Protein AF-A0A517YVR0-F1 (afdb_monomer_lite)

Sequence (120 aa):
MSEKRTIEEAKQWTELHKNELLAAMKENKDCKHLSGLPVMVNLWNAGCWLNHRLAEAGATSDEISSIGFAHGQRSFANDPYKVAVDYVNEYETNKSVQDKPGVALAEDVVQTLSTHEGGE

Organism: NCBI:txid2528020

pLDDT: mean 87.92, std 13.07, range [36.19, 98.19]

Secondary structure (DSSP, 8-state):
-PPPP-HHHHHHHHHHTHHHHHHHHHH-TTTTTTTTSHHHHHHHHHHHHHHHHHHHTT--HHHHHHHHHHHHHHTTTS-HHHHHHHHHHHHHHHSS-S--SSHHHHHHHHHHHHHHHT--

Structure (mmCIF, N/CA/C/O backbone):
data_AF-A0A517YVR0-F1
#
_entry.id   AF-A0A517YVR0-F1
#
loop_
_atom_site.group_PDB
_atom_site.id
_atom_site.type_symbol
_atom_site.label_atom_id
_atom_site.label_alt_id
_atom_site.label_comp_id
_atom_site.label_asym_id
_atom_site.label_entity_id
_atom_site.label_seq_id
_atom_site.pdbx_PDB_ins_code
_atom_site.Cartn_x
_atom_site.Cartn_y
_atom_site.Cartn_z
_atom_site.occupancy
_atom_site.B_iso_or_equiv
_atom_site.auth_seq_id
_atom_site.auth_comp_id
_atom_site.auth_asym_id
_atom_site.auth_atom_id
_atom_site.pdbx_PDB_model_num
ATOM 1 N N . MET A 1 1 ? -21.947 2.443 4.313 1.00 48.56 1 MET A N 1
ATOM 2 C CA . MET A 1 1 ? -21.034 1.943 3.266 1.00 48.56 1 MET A CA 1
ATOM 3 C C . MET A 1 1 ? -19.823 2.850 3.304 1.00 48.56 1 MET A C 1
ATOM 5 O O . MET A 1 1 ? -20.034 4.051 3.217 1.00 48.56 1 MET A O 1
ATOM 9 N N . SER A 1 2 ? -18.622 2.324 3.549 1.00 57.00 2 SER A N 1
ATOM 10 C CA . SER A 1 2 ? -17.403 3.138 3.456 1.00 57.00 2 SER A CA 1
ATOM 11 C C . SER A 1 2 ? -17.210 3.564 2.001 1.00 57.00 2 SER A C 1
ATOM 13 O O . SER A 1 2 ? -17.429 2.757 1.095 1.00 57.00 2 SER A O 1
ATOM 15 N N . GLU A 1 3 ? -16.886 4.833 1.768 1.00 75.75 3 GLU A N 1
ATOM 16 C CA . GLU A 1 3 ? -16.548 5.326 0.432 1.00 75.75 3 GLU A CA 1
ATOM 17 C C . GLU A 1 3 ? -15.294 4.605 -0.079 1.00 75.75 3 GLU A C 1
ATOM 19 O O . GLU A 1 3 ? -14.357 4.377 0.685 1.00 75.75 3 GLU A O 1
ATOM 24 N N . LYS A 1 4 ? -15.282 4.217 -1.363 1.00 89.25 4 LYS A N 1
ATOM 25 C CA . LYS A 1 4 ? -14.105 3.577 -1.964 1.00 89.25 4 LYS A CA 1
ATOM 26 C C . LYS A 1 4 ? -12.939 4.561 -2.003 1.00 89.25 4 LYS A C 1
ATOM 28 O O . LYS A 1 4 ? -13.104 5.696 -2.448 1.00 89.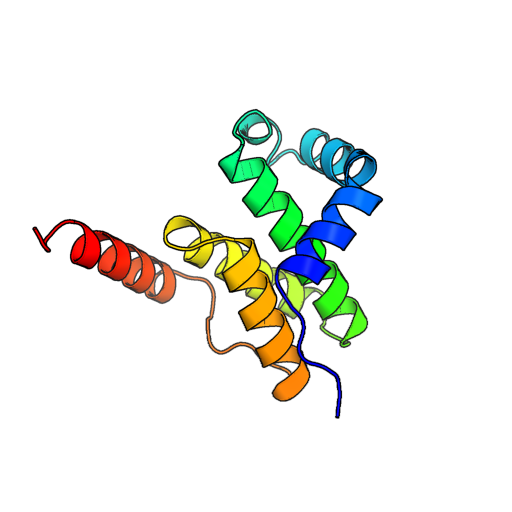25 4 LYS A O 1
ATOM 33 N N . ARG A 1 5 ? -11.758 4.086 -1.616 1.00 94.31 5 ARG A N 1
ATOM 34 C CA . ARG A 1 5 ? -10.499 4.830 -1.705 1.00 94.31 5 ARG A CA 1
ATOM 35 C C . ARG A 1 5 ? -10.102 5.059 -3.155 1.00 94.31 5 ARG A C 1
ATOM 37 O O . ARG A 1 5 ? -10.405 4.234 -4.023 1.00 94.31 5 ARG A O 1
ATOM 44 N N . THR A 1 6 ? -9.389 6.155 -3.400 1.00 97.06 6 THR A N 1
ATOM 45 C CA . THR A 1 6 ? -8.965 6.582 -4.745 1.00 97.06 6 THR A CA 1
ATOM 46 C C . THR A 1 6 ? -7.461 6.835 -4.829 1.00 97.06 6 THR A C 1
ATOM 48 O O . THR A 1 6 ? -6.783 7.027 -3.817 1.00 97.06 6 THR A O 1
ATOM 51 N N . ILE A 1 7 ? -6.927 6.855 -6.055 1.00 97.38 7 ILE A N 1
ATOM 52 C CA . ILE A 1 7 ? -5.511 7.165 -6.310 1.00 97.38 7 ILE A CA 1
ATOM 53 C C . ILE A 1 7 ? -5.208 8.613 -5.916 1.00 97.38 7 ILE A C 1
ATOM 55 O O . ILE A 1 7 ? -4.142 8.899 -5.372 1.00 97.38 7 ILE A O 1
ATOM 59 N N . GLU A 1 8 ? -6.141 9.527 -6.169 1.00 97.00 8 GLU A N 1
ATOM 60 C CA . GLU A 1 8 ? -6.035 10.939 -5.822 1.00 97.00 8 GLU A CA 1
ATOM 61 C C . GLU A 1 8 ? -5.918 11.130 -4.308 1.00 97.00 8 GLU A C 1
ATOM 63 O O . GLU A 1 8 ? -5.023 11.844 -3.860 1.00 97.00 8 GLU A O 1
ATOM 68 N N . GLU A 1 9 ? -6.756 10.446 -3.523 1.00 96.25 9 GLU A N 1
ATOM 69 C CA . GLU A 1 9 ? -6.683 10.456 -2.057 1.00 96.25 9 GLU A CA 1
ATOM 70 C C . GLU A 1 9 ? -5.314 9.968 -1.567 1.00 96.25 9 GLU A C 1
ATOM 72 O O . GLU A 1 9 ? -4.676 10.618 -0.735 1.00 96.25 9 GLU A O 1
ATOM 77 N N . ALA A 1 10 ? -4.835 8.845 -2.110 1.00 96.44 10 ALA A N 1
ATOM 78 C CA . ALA A 1 10 ? -3.537 8.291 -1.747 1.00 96.44 10 ALA A CA 1
ATOM 79 C C . ALA A 1 10 ? -2.395 9.269 -2.064 1.00 96.44 10 ALA A C 1
ATOM 81 O O . ALA A 1 10 ? -1.540 9.533 -1.217 1.00 96.44 10 ALA A O 1
ATOM 82 N N . LYS A 1 11 ? -2.410 9.883 -3.252 1.00 96.56 11 LYS A N 1
ATOM 83 C CA . LYS A 1 11 ? -1.406 10.876 -3.658 1.00 96.56 11 LYS A CA 1
ATOM 84 C C . LYS A 1 11 ? -1.444 12.126 -2.779 1.00 96.56 11 LYS A C 1
ATOM 86 O O . LYS A 1 11 ? -0.388 12.578 -2.337 1.00 96.56 11 LYS A O 1
ATOM 91 N N . GLN A 1 12 ? -2.632 12.648 -2.472 1.00 97.00 12 GLN A N 1
ATOM 92 C CA . GLN A 1 12 ? -2.800 13.801 -1.582 1.00 97.00 12 GLN A CA 1
ATOM 93 C C . GLN A 1 12 ? -2.256 13.521 -0.179 1.00 97.00 12 GLN A C 1
ATOM 95 O O . GLN A 1 12 ? -1.520 14.346 0.363 1.00 97.00 12 GLN A O 1
ATOM 100 N N . TRP A 1 13 ? -2.546 12.343 0.384 1.00 96.94 13 TRP A N 1
ATOM 101 C CA . TRP A 1 13 ? -1.989 11.939 1.675 1.00 96.94 13 TRP A CA 1
ATOM 102 C C . TRP A 1 13 ? -0.460 11.874 1.625 1.00 96.94 13 TRP A C 1
ATOM 104 O O . TRP A 1 13 ? 0.205 12.393 2.520 1.00 96.94 13 TRP A O 1
ATOM 114 N N . THR A 1 14 ? 0.116 11.300 0.565 1.00 94.75 14 THR A N 1
ATOM 115 C CA . THR A 1 14 ? 1.580 11.199 0.454 1.00 94.75 14 THR A CA 1
ATOM 116 C C . THR A 1 14 ? 2.262 12.552 0.275 1.00 94.75 14 THR A C 1
ATOM 118 O O . THR A 1 14 ? 3.348 12.746 0.811 1.00 94.75 14 THR A O 1
ATOM 121 N N . GLU A 1 15 ? 1.636 13.512 -0.414 1.00 95.19 15 GLU A N 1
ATOM 122 C CA . GLU A 1 15 ? 2.190 14.866 -0.527 1.00 95.19 15 GLU A CA 1
ATOM 123 C C . GLU A 1 15 ? 2.130 15.604 0.818 1.00 95.19 15 GLU A C 1
ATOM 125 O O . GLU A 1 15 ? 3.091 16.280 1.184 1.00 95.19 15 GLU A O 1
ATOM 130 N N . LEU A 1 16 ? 1.061 15.409 1.600 1.00 97.00 16 LEU A N 1
ATOM 131 C CA . LEU A 1 16 ? 0.937 15.988 2.941 1.00 97.00 16 LEU A CA 1
ATOM 132 C C . LEU A 1 16 ? 2.028 15.480 3.904 1.00 97.00 16 LEU A C 1
ATOM 134 O O . LEU A 1 16 ? 2.539 16.256 4.708 1.00 97.00 16 LEU A O 1
ATOM 138 N N . HIS A 1 17 ? 2.422 14.208 3.787 1.00 95.75 17 HIS A N 1
ATOM 139 C CA . HIS A 1 17 ? 3.411 13.560 4.666 1.00 95.75 17 HIS A CA 1
ATOM 140 C C . HIS A 1 17 ? 4.806 13.434 4.033 1.00 95.75 17 HIS A C 1
ATOM 142 O O . HIS A 1 17 ? 5.691 12.765 4.567 1.00 95.75 17 HIS A O 1
ATOM 148 N N . LYS A 1 18 ? 5.038 14.081 2.888 1.00 90.31 18 LYS A N 1
ATOM 149 C CA . LYS A 1 18 ? 6.222 13.890 2.035 1.00 90.31 18 LYS A CA 1
ATOM 150 C C . LYS A 1 18 ? 7.551 13.955 2.783 1.00 90.31 18 LYS A C 1
ATOM 152 O O . LYS A 1 18 ? 8.426 13.121 2.562 1.00 90.31 18 LYS A O 1
ATOM 157 N N . ASN A 1 19 ? 7.717 14.942 3.660 1.00 90.69 19 ASN A N 1
ATOM 158 C CA . ASN A 1 19 ? 8.971 15.138 4.389 1.00 90.69 19 ASN A CA 1
ATOM 159 C C . ASN A 1 19 ? 9.248 13.994 5.373 1.00 90.69 19 ASN A C 1
ATOM 161 O O . ASN A 1 19 ? 10.386 13.538 5.472 1.00 90.69 19 ASN A O 1
ATOM 165 N N . GLU A 1 20 ? 8.211 13.507 6.052 1.00 93.81 20 GLU A N 1
ATOM 166 C CA . GLU A 1 20 ? 8.298 12.393 6.998 1.00 93.81 20 GLU A CA 1
ATOM 167 C C . GLU A 1 20 ? 8.586 11.083 6.263 1.00 93.81 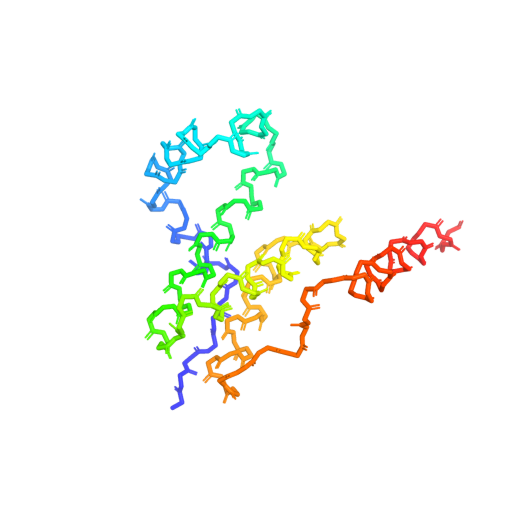20 GLU A C 1
ATOM 169 O O . GLU A 1 20 ? 9.497 10.345 6.637 1.00 93.81 20 GLU A O 1
ATOM 174 N N . LEU A 1 21 ? 7.883 10.840 5.152 1.00 91.88 21 LEU A N 1
ATOM 175 C CA . LEU A 1 21 ? 8.088 9.663 4.308 1.00 91.88 21 LEU A CA 1
ATOM 176 C C . LEU A 1 21 ? 9.511 9.612 3.739 1.00 91.88 21 LEU A C 1
ATOM 178 O O . LEU A 1 21 ? 10.149 8.559 3.771 1.00 91.88 21 LEU A O 1
ATOM 182 N N . LEU A 1 22 ? 10.039 10.744 3.263 1.00 87.19 22 LEU A N 1
ATOM 183 C CA . LEU A 1 22 ? 11.405 10.834 2.742 1.00 87.19 22 LEU A CA 1
ATOM 184 C C . LEU A 1 22 ? 12.465 10.656 3.833 1.00 87.19 22 LEU A C 1
ATOM 186 O O . LEU A 1 22 ? 13.518 10.076 3.561 1.00 87.19 22 LEU A O 1
ATOM 190 N N . ALA A 1 23 ? 12.223 11.159 5.046 1.00 89.25 23 ALA A N 1
ATOM 191 C CA . ALA A 1 23 ? 13.115 10.929 6.179 1.00 89.25 23 ALA A CA 1
ATOM 192 C C . ALA A 1 23 ? 13.145 9.438 6.543 1.00 89.25 23 ALA A C 1
ATOM 194 O O . ALA A 1 23 ? 14.219 8.835 6.562 1.00 89.25 23 ALA A O 1
ATOM 195 N N . ALA A 1 24 ? 11.970 8.820 6.692 1.00 89.38 24 ALA A N 1
ATOM 196 C CA . ALA A 1 24 ? 11.837 7.399 6.997 1.00 89.38 24 ALA A CA 1
ATOM 197 C C . ALA A 1 24 ? 12.500 6.508 5.931 1.00 89.38 24 ALA A C 1
ATOM 199 O O . ALA A 1 24 ? 13.207 5.559 6.269 1.00 89.38 24 ALA A O 1
ATOM 200 N N . MET A 1 25 ? 12.347 6.839 4.643 1.00 87.06 25 MET A N 1
ATO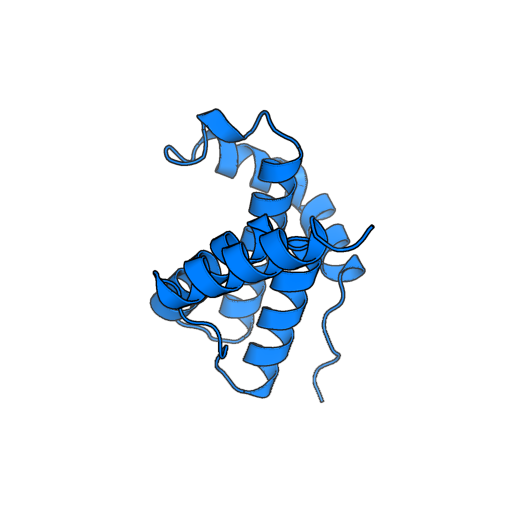M 201 C CA . MET A 1 25 ? 12.982 6.090 3.553 1.00 87.06 25 MET A CA 1
ATOM 202 C C . MET A 1 25 ? 14.514 6.132 3.630 1.00 87.06 25 MET A C 1
ATOM 204 O O . MET A 1 25 ? 15.173 5.125 3.380 1.00 87.06 25 MET A O 1
ATOM 208 N N . LYS A 1 26 ? 15.095 7.288 3.981 1.00 84.44 26 LYS A N 1
ATOM 209 C CA . LYS A 1 26 ? 16.555 7.463 4.108 1.00 84.44 26 LYS A CA 1
ATOM 210 C C . LYS A 1 26 ? 17.134 6.718 5.309 1.00 84.44 26 LYS A C 1
ATOM 212 O O . LYS A 1 26 ? 18.290 6.292 5.266 1.00 84.44 26 LYS A O 1
ATOM 217 N N . GLU A 1 27 ? 16.353 6.596 6.377 1.00 86.88 27 GLU A N 1
ATOM 218 C CA . GLU A 1 27 ? 16.730 5.876 7.595 1.00 86.88 27 GLU A CA 1
ATOM 219 C C . GLU A 1 27 ? 16.543 4.360 7.459 1.00 86.88 27 GLU A C 1
ATOM 221 O O . GLU A 1 27 ? 17.244 3.586 8.119 1.00 86.88 27 GLU A O 1
ATOM 226 N N . ASN A 1 28 ? 15.653 3.919 6.566 1.00 82.19 28 ASN A N 1
ATOM 227 C CA . ASN A 1 28 ? 15.439 2.510 6.282 1.00 82.19 28 ASN A CA 1
ATOM 228 C C . ASN A 1 28 ? 16.658 1.903 5.560 1.00 82.19 28 ASN A C 1
ATOM 230 O O . ASN A 1 28 ? 16.974 2.246 4.420 1.00 82.19 28 ASN A O 1
ATOM 234 N N . LYS A 1 29 ? 17.341 0.964 6.228 1.00 78.44 29 LYS A N 1
ATOM 235 C CA . LYS A 1 29 ? 18.571 0.325 5.729 1.00 78.44 29 LYS A CA 1
ATOM 236 C C . LYS A 1 29 ? 18.364 -0.449 4.427 1.00 78.44 29 LYS A C 1
ATOM 238 O O . LYS A 1 29 ? 19.284 -0.483 3.614 1.00 78.44 29 LYS A O 1
ATOM 243 N N . ASP A 1 30 ? 17.173 -0.996 4.217 1.00 73.38 30 ASP A N 1
ATOM 244 C CA . ASP A 1 30 ? 16.840 -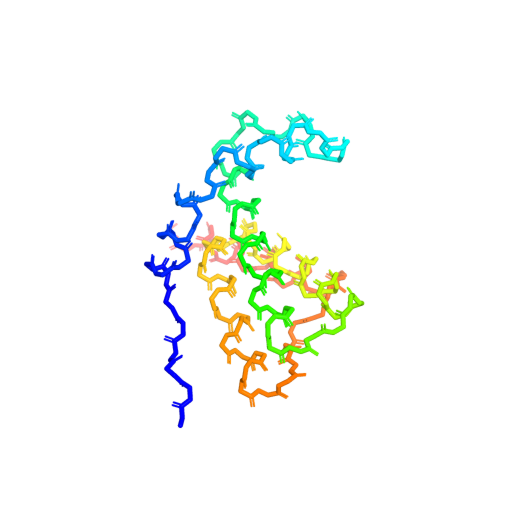1.816 3.051 1.00 73.38 30 ASP A CA 1
ATOM 245 C C . ASP A 1 30 ? 16.499 -0.947 1.829 1.00 73.38 30 ASP A C 1
ATOM 247 O O . ASP A 1 30 ? 16.693 -1.358 0.688 1.00 73.38 30 ASP A O 1
ATOM 251 N N . CYS A 1 31 ? 16.041 0.290 2.052 1.00 69.31 31 CYS A N 1
ATOM 252 C CA . CYS A 1 31 ? 15.659 1.235 0.994 1.00 69.31 31 CYS A CA 1
ATOM 253 C C . CYS A 1 31 ? 16.653 2.390 0.785 1.00 69.31 31 CYS A C 1
ATOM 255 O O . CYS A 1 31 ? 16.509 3.156 -0.172 1.00 69.31 31 CYS A O 1
ATOM 257 N N . LYS A 1 32 ? 17.697 2.499 1.618 1.00 67.19 32 LYS A N 1
ATOM 258 C CA . LYS A 1 32 ? 18.674 3.604 1.608 1.00 67.19 32 LYS A CA 1
ATOM 259 C C . LYS A 1 32 ? 19.342 3.839 0.249 1.00 67.19 32 LYS A C 1
ATOM 261 O O . LYS A 1 32 ? 19.645 4.976 -0.101 1.00 67.19 32 LYS A O 1
ATOM 266 N N . HIS A 1 33 ? 19.584 2.779 -0.520 1.00 67.31 33 HIS A N 1
ATOM 267 C CA . HIS A 1 33 ? 20.212 2.868 -1.845 1.00 67.31 33 HIS A CA 1
ATOM 268 C C . HIS A 1 33 ? 19.214 3.140 -2.980 1.00 67.31 33 HIS A C 1
ATOM 270 O O . HIS A 1 33 ? 19.620 3.456 -4.095 1.00 67.31 33 HIS A O 1
ATOM 276 N N . LEU A 1 34 ? 17.915 3.035 -2.698 1.00 65.06 34 LEU A N 1
ATOM 277 C CA . LEU A 1 34 ? 16.839 3.088 -3.685 1.00 65.06 34 LEU A CA 1
ATOM 278 C C . LEU A 1 34 ? 16.107 4.438 -3.683 1.00 65.06 34 LEU A C 1
ATOM 280 O O . LEU A 1 34 ? 15.438 4.770 -4.656 1.00 65.06 34 LEU A O 1
ATOM 284 N N . SER A 1 35 ? 16.301 5.269 -2.652 1.00 65.50 35 SER A N 1
ATOM 285 C CA . SER A 1 35 ? 15.648 6.580 -2.499 1.00 65.50 35 SER A CA 1
ATOM 286 C C . SER A 1 35 ? 15.997 7.618 -3.576 1.00 65.50 35 SER A C 1
ATOM 288 O O . SER A 1 35 ? 15.392 8.685 -3.612 1.00 65.50 35 SER A O 1
ATOM 290 N N . GLY A 1 36 ? 16.993 7.349 -4.425 1.00 67.56 36 GLY A N 1
ATOM 291 C CA . GLY A 1 36 ? 17.356 8.205 -5.560 1.00 67.56 36 GLY A CA 1
ATOM 292 C C . GLY A 1 36 ? 16.549 7.939 -6.836 1.00 67.56 36 GLY A C 1
ATOM 293 O O . GLY A 1 36 ? 16.637 8.723 -7.777 1.00 67.56 36 GLY A O 1
ATOM 294 N N . LEU A 1 37 ? 15.775 6.850 -6.888 1.00 74.50 37 LEU A N 1
ATOM 295 C CA . LEU A 1 37 ? 15.013 6.451 -8.070 1.00 74.50 37 LEU A CA 1
ATOM 296 C C . LEU A 1 37 ? 13.542 6.883 -7.927 1.00 74.50 37 LEU A C 1
ATOM 298 O O . LEU A 1 37 ? 12.882 6.439 -6.987 1.00 74.50 37 LEU A O 1
ATOM 302 N N . PRO A 1 38 ? 12.979 7.680 -8.859 1.00 76.81 38 PRO A N 1
ATOM 303 C CA . PRO A 1 38 ? 11.590 8.146 -8.765 1.00 76.81 38 PRO A CA 1
ATOM 304 C C . PRO A 1 38 ? 10.559 7.018 -8.617 1.00 76.81 38 PRO A C 1
ATOM 306 O O . PRO A 1 38 ? 9.616 7.137 -7.838 1.00 76.81 38 PRO A O 1
ATOM 309 N N . VAL A 1 39 ? 10.769 5.893 -9.310 1.00 77.38 39 VAL A N 1
ATOM 310 C CA . VAL A 1 39 ? 9.898 4.709 -9.212 1.00 77.38 39 VAL A CA 1
ATOM 311 C C . VAL A 1 39 ? 9.880 4.125 -7.797 1.00 77.38 39 VAL A C 1
ATOM 313 O O . VAL A 1 39 ? 8.825 3.745 -7.297 1.00 77.38 39 VAL A O 1
ATOM 316 N N . MET A 1 40 ? 11.022 4.140 -7.110 1.00 84.50 40 MET A N 1
ATOM 317 C CA . MET A 1 40 ? 11.150 3.623 -5.749 1.00 84.50 40 MET A CA 1
ATOM 318 C C . MET A 1 40 ? 10.528 4.565 -4.722 1.00 84.50 40 MET A C 1
ATOM 320 O O . MET A 1 40 ? 9.995 4.099 -3.721 1.00 84.50 40 MET A O 1
ATOM 324 N N . VAL A 1 41 ? 10.549 5.877 -4.976 1.00 87.44 41 VAL A N 1
ATOM 325 C CA . VAL A 1 41 ? 9.843 6.859 -4.140 1.00 87.44 41 VAL A CA 1
ATOM 326 C C . VAL A 1 41 ? 8.330 6.666 -4.248 1.00 87.44 41 VAL A C 1
ATOM 328 O O . VAL A 1 41 ? 7.646 6.660 -3.230 1.00 87.44 41 VAL A O 1
ATOM 331 N N . ASN A 1 42 ? 7.802 6.444 -5.456 1.00 90.44 42 ASN A N 1
ATOM 332 C CA . ASN A 1 42 ? 6.376 6.157 -5.640 1.00 90.44 42 ASN A CA 1
ATOM 333 C C . ASN A 1 42 ? 5.971 4.823 -5.001 1.00 90.44 42 ASN A C 1
ATOM 335 O O . ASN A 1 42 ? 4.943 4.763 -4.331 1.00 90.44 42 ASN A O 1
ATOM 339 N N . LEU A 1 43 ? 6.794 3.781 -5.165 1.00 92.06 43 LEU A N 1
ATOM 340 C CA . LEU A 1 43 ? 6.603 2.488 -4.505 1.00 92.06 43 LEU A CA 1
ATOM 341 C C . LEU A 1 43 ? 6.529 2.652 -2.982 1.00 92.06 43 LEU A C 1
ATOM 343 O O . LEU A 1 43 ? 5.580 2.189 -2.353 1.00 92.06 43 LEU A O 1
ATOM 347 N N . TRP A 1 44 ? 7.512 3.350 -2.409 1.00 92.62 44 TRP A N 1
ATOM 348 C CA . TRP A 1 44 ? 7.598 3.620 -0.978 1.00 92.62 44 TRP A CA 1
ATOM 349 C C . TRP A 1 44 ? 6.377 4.385 -0.470 1.00 92.62 44 TRP A C 1
ATOM 351 O O . TRP A 1 44 ? 5.703 3.937 0.453 1.00 92.62 44 TRP A O 1
ATOM 361 N N . ASN A 1 45 ? 6.052 5.511 -1.104 1.00 94.50 45 ASN A N 1
ATOM 362 C CA . ASN A 1 45 ? 4.942 6.365 -0.699 1.00 94.50 45 ASN A CA 1
ATOM 363 C C . ASN A 1 45 ? 3.599 5.621 -0.751 1.00 94.50 45 ASN A C 1
ATOM 365 O O . ASN A 1 45 ? 2.820 5.698 0.202 1.00 94.50 45 ASN A O 1
ATOM 369 N N . ALA A 1 46 ? 3.343 4.874 -1.831 1.00 96.62 46 ALA A N 1
ATOM 370 C CA . ALA A 1 46 ? 2.133 4.068 -1.967 1.00 96.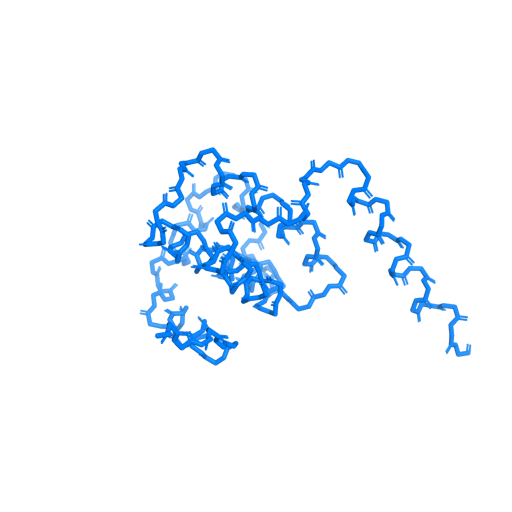62 46 ALA A CA 1
ATOM 371 C C . ALA A 1 46 ? 2.065 2.951 -0.911 1.00 96.62 46 ALA A C 1
ATOM 373 O O . ALA A 1 46 ? 1.009 2.745 -0.314 1.00 96.62 46 ALA A O 1
ATOM 374 N N . GLY A 1 47 ? 3.188 2.282 -0.625 1.00 96.38 47 GLY A N 1
ATOM 375 C CA . GLY A 1 47 ? 3.278 1.263 0.423 1.00 96.38 47 GLY A CA 1
ATOM 376 C C . GLY A 1 47 ? 3.055 1.826 1.833 1.00 96.38 47 GLY A C 1
ATOM 377 O O . GLY A 1 47 ? 2.335 1.235 2.633 1.00 96.38 47 GLY A O 1
ATOM 378 N N . CYS A 1 48 ? 3.599 3.006 2.144 1.00 96.25 48 CYS A N 1
ATOM 379 C CA . CYS A 1 48 ? 3.352 3.676 3.424 1.00 96.25 48 CYS A CA 1
ATOM 380 C C . CYS A 1 48 ? 1.878 4.055 3.600 1.00 96.25 48 CYS A C 1
ATOM 382 O O . CYS A 1 48 ? 1.318 3.845 4.677 1.00 96.25 48 CYS A O 1
ATOM 384 N N . TRP A 1 49 ? 1.243 4.575 2.547 1.00 98.00 49 TRP A N 1
ATOM 385 C CA . TRP A 1 49 ? -0.186 4.881 2.571 1.00 98.00 49 TRP A CA 1
ATOM 386 C C . TRP A 1 49 ? -1.041 3.618 2.755 1.00 98.00 49 TRP A C 1
ATOM 388 O O . TRP A 1 49 ? -1.941 3.606 3.595 1.00 98.00 49 TRP A O 1
ATOM 398 N N . LEU A 1 50 ? -0.720 2.538 2.032 1.00 98.19 50 LEU A N 1
ATOM 399 C CA . LEU A 1 50 ? -1.356 1.225 2.181 1.00 98.19 50 LEU A CA 1
ATOM 400 C C . LEU A 1 50 ? -1.283 0.742 3.634 1.00 98.19 50 LEU A C 1
ATOM 402 O O . LEU A 1 50 ? -2.313 0.444 4.235 1.00 98.19 50 LEU A O 1
ATOM 406 N N . ASN A 1 51 ? -0.087 0.730 4.226 1.00 97.56 51 ASN A N 1
ATOM 407 C CA . ASN A 1 51 ? 0.116 0.285 5.605 1.00 97.56 51 ASN A CA 1
ATOM 408 C C . ASN A 1 51 ? -0.687 1.125 6.604 1.00 97.56 51 ASN A C 1
ATOM 410 O O . ASN A 1 51 ? -1.301 0.577 7.518 1.00 97.56 51 ASN A O 1
ATOM 414 N N . HIS A 1 52 ? -0.710 2.447 6.413 1.00 97.50 52 HIS A N 1
ATOM 415 C CA . HIS A 1 52 ? -1.484 3.361 7.247 1.00 97.50 52 HIS A CA 1
ATOM 416 C C . HIS A 1 52 ? -2.985 3.040 7.198 1.00 97.50 52 HIS A C 1
ATOM 418 O O . HIS A 1 52 ? -3.612 2.881 8.244 1.00 97.50 52 HIS A O 1
ATOM 424 N N . ARG A 1 53 ? -3.554 2.863 5.998 1.00 97.56 53 ARG A N 1
ATOM 425 C CA . ARG A 1 53 ? -4.981 2.543 5.836 1.00 97.56 53 ARG A CA 1
ATOM 426 C C . ARG A 1 53 ? -5.347 1.148 6.333 1.00 97.56 53 ARG A C 1
ATOM 428 O O . ARG A 1 53 ? -6.393 0.985 6.954 1.00 97.56 53 ARG A O 1
ATOM 435 N N . LEU A 1 54 ? -4.492 0.151 6.115 1.00 97.62 54 LEU A N 1
ATOM 436 C CA . LEU A 1 54 ? -4.700 -1.192 6.661 1.00 97.62 54 LEU A CA 1
ATOM 437 C C . LEU A 1 54 ? -4.737 -1.167 8.195 1.00 97.62 54 LEU A C 1
ATOM 439 O O . LEU A 1 54 ? -5.625 -1.779 8.790 1.00 97.62 54 LEU A O 1
ATOM 443 N N . ALA A 1 55 ? -3.832 -0.417 8.832 1.00 97.62 55 ALA A N 1
ATOM 444 C CA . ALA A 1 55 ? -3.827 -0.246 10.283 1.00 97.62 55 ALA A CA 1
ATOM 445 C C . ALA A 1 55 ? -5.120 0.419 10.790 1.00 97.62 55 ALA A C 1
ATOM 447 O O . ALA A 1 55 ? -5.737 -0.081 11.729 1.00 97.62 55 ALA A O 1
ATOM 448 N N . GLU A 1 56 ? -5.587 1.491 10.139 1.00 96.56 56 GLU A N 1
ATOM 449 C CA . GLU A 1 56 ? -6.876 2.126 10.466 1.00 96.56 56 GLU A CA 1
ATOM 450 C C . GLU A 1 56 ? -8.070 1.178 10.275 1.00 96.56 56 GLU A C 1
ATOM 452 O O . GLU A 1 56 ? -9.037 1.223 11.036 1.00 96.56 56 GLU A O 1
ATOM 457 N N . ALA A 1 57 ? -7.995 0.285 9.286 1.00 95.50 57 ALA A N 1
ATOM 458 C CA . ALA A 1 57 ? -9.006 -0.735 9.023 1.00 95.50 57 ALA A CA 1
ATOM 459 C C . ALA A 1 57 ? -8.946 -1.938 9.990 1.00 95.50 57 ALA A C 1
ATOM 461 O O . ALA A 1 57 ? -9.785 -2.845 9.876 1.00 95.50 57 ALA A O 1
ATOM 462 N N . GLY A 1 58 ? -7.992 -1.943 10.929 1.00 97.25 58 GLY A N 1
ATOM 463 C CA . GLY A 1 58 ? -7.822 -2.957 11.969 1.00 97.25 58 GLY A CA 1
ATOM 464 C C . GLY A 1 58 ? -6.965 -4.158 11.568 1.00 97.25 58 GLY A C 1
ATOM 465 O O . GLY A 1 58 ? -7.090 -5.206 12.195 1.00 97.25 58 GLY A O 1
ATOM 466 N N . ALA A 1 59 ? -6.141 -4.044 10.523 1.00 97.25 59 ALA A N 1
ATOM 467 C CA . ALA A 1 59 ? -5.185 -5.088 10.164 1.00 97.25 59 ALA A CA 1
ATOM 468 C C . ALA A 1 59 ? -4.099 -5.259 11.231 1.00 97.25 59 ALA A C 1
ATOM 470 O O . ALA A 1 59 ? -3.617 -4.294 11.829 1.00 97.25 59 ALA A O 1
ATOM 471 N N . THR A 1 60 ? -3.692 -6.505 11.441 1.00 97.69 60 THR A N 1
ATOM 472 C CA . THR A 1 60 ? -2.552 -6.853 12.287 1.00 97.69 60 THR A CA 1
ATOM 473 C C . THR A 1 60 ? -1.231 -6.505 11.602 1.00 97.69 60 THR A C 1
ATOM 475 O O . THR A 1 60 ? -1.151 -6.390 10.379 1.00 97.69 60 THR A O 1
ATOM 478 N N . SER A 1 61 ? -0.155 -6.383 12.383 1.00 96.38 61 SER A N 1
ATOM 479 C CA . SER A 1 61 ? 1.187 -6.134 11.840 1.00 96.38 61 SER A CA 1
ATOM 480 C C . SER A 1 61 ? 1.623 -7.193 10.820 1.00 96.38 61 SER A C 1
ATOM 482 O O . SER A 1 61 ? 2.262 -6.852 9.825 1.00 96.38 61 SER A O 1
ATOM 484 N N . ASP A 1 62 ? 1.244 -8.456 11.036 1.00 96.62 62 ASP A N 1
ATOM 485 C CA . ASP A 1 62 ? 1.581 -9.564 10.138 1.00 96.62 62 ASP A CA 1
ATOM 486 C C . ASP A 1 62 ? 0.819 -9.463 8.809 1.00 96.62 62 ASP A C 1
ATOM 488 O O . ASP A 1 62 ? 1.399 -9.664 7.740 1.00 96.62 62 ASP A O 1
ATOM 492 N N . GLU A 1 63 ? -0.462 -9.086 8.849 1.00 97.12 63 GLU A N 1
ATOM 493 C CA . GLU A 1 63 ? -1.257 -8.829 7.643 1.00 97.12 63 GLU A CA 1
ATOM 494 C C . GLU A 1 63 ? -0.717 -7.632 6.866 1.00 97.12 63 GLU A C 1
ATOM 496 O O . GLU A 1 63 ? -0.538 -7.729 5.654 1.00 97.12 63 GLU A O 1
ATOM 501 N N . ILE A 1 64 ? -0.397 -6.533 7.555 1.00 97.56 64 ILE A N 1
ATOM 502 C CA . ILE A 1 64 ? 0.203 -5.342 6.942 1.00 97.56 64 ILE A CA 1
ATOM 503 C C . ILE A 1 64 ? 1.519 -5.710 6.257 1.00 97.56 64 ILE A C 1
ATOM 505 O O . ILE A 1 64 ? 1.736 -5.343 5.104 1.00 97.56 64 ILE A O 1
ATOM 509 N N . SER A 1 65 ? 2.384 -6.474 6.931 1.00 95.06 65 SER A N 1
ATOM 510 C CA . SER A 1 65 ? 3.651 -6.914 6.350 1.00 95.06 65 SER A CA 1
ATOM 511 C C . SER A 1 65 ? 3.430 -7.796 5.118 1.00 95.06 65 SER A C 1
ATOM 513 O O . SER A 1 65 ? 4.012 -7.534 4.066 1.00 95.06 65 SER A O 1
ATOM 515 N N . SER A 1 66 ? 2.548 -8.793 5.213 1.00 96.19 66 SER A N 1
ATOM 516 C CA . SER A 1 66 ? 2.243 -9.722 4.119 1.00 96.19 66 SER A CA 1
ATOM 517 C C . SER A 1 66 ? 1.656 -9.013 2.892 1.00 96.19 66 SER A C 1
ATOM 519 O O . SER A 1 66 ? 2.137 -9.193 1.771 1.00 96.19 66 SER A O 1
ATOM 521 N N . ILE A 1 67 ? 0.666 -8.141 3.102 1.00 97.56 67 ILE A N 1
ATOM 522 C CA . ILE A 1 67 ? 0.033 -7.354 2.037 1.00 97.56 67 ILE A CA 1
ATOM 523 C C . ILE A 1 67 ? 1.036 -6.354 1.442 1.00 97.56 67 ILE A C 1
ATOM 525 O O . ILE A 1 67 ? 1.087 -6.191 0.223 1.00 97.56 67 ILE A O 1
ATOM 529 N N . GLY A 1 68 ? 1.887 -5.739 2.270 1.00 95.44 68 GLY A N 1
ATOM 530 C CA . GLY A 1 68 ? 2.959 -4.847 1.824 1.00 95.44 68 GLY A CA 1
ATOM 531 C C . GLY A 1 68 ? 3.978 -5.538 0.911 1.00 95.44 68 GLY A C 1
ATOM 532 O O . GLY A 1 68 ? 4.375 -4.974 -0.109 1.00 95.44 68 GLY A O 1
ATOM 533 N N . PHE A 1 69 ? 4.356 -6.788 1.201 1.00 93.62 69 PHE A N 1
ATOM 534 C CA . PHE A 1 69 ? 5.220 -7.564 0.304 1.00 93.62 69 PHE A CA 1
ATOM 535 C C . PHE A 1 69 ? 4.539 -7.876 -1.034 1.00 93.62 69 PHE A C 1
ATOM 537 O O . PHE A 1 69 ? 5.152 -7.697 -2.089 1.00 93.62 69 PHE A O 1
ATOM 544 N N . ALA A 1 70 ? 3.268 -8.288 -1.011 1.00 95.81 70 ALA A N 1
ATOM 545 C CA . ALA A 1 70 ? 2.508 -8.540 -2.235 1.00 95.81 70 ALA A CA 1
ATOM 546 C C . ALA A 1 70 ? 2.355 -7.264 -3.083 1.00 95.81 70 ALA A C 1
ATOM 548 O O . ALA A 1 70 ? 2.446 -7.317 -4.311 1.00 95.81 70 ALA A O 1
ATOM 549 N N . HIS A 1 71 ? 2.172 -6.109 -2.434 1.00 96.38 71 HIS A N 1
ATOM 550 C CA . HIS A 1 71 ? 2.117 -4.797 -3.086 1.00 96.38 71 HIS A CA 1
ATOM 551 C C . HIS A 1 71 ? 3.438 -4.484 -3.784 1.00 96.38 71 HIS A C 1
ATOM 553 O O . HIS A 1 71 ? 3.429 -4.111 -4.959 1.00 96.38 71 HIS A O 1
ATOM 559 N N . GLY A 1 72 ? 4.560 -4.721 -3.099 1.00 92.00 72 GLY A N 1
ATOM 560 C CA . GLY A 1 72 ? 5.896 -4.589 -3.670 1.00 92.00 72 GLY A CA 1
ATOM 561 C C . GLY A 1 72 ? 6.061 -5.404 -4.954 1.00 92.00 72 GLY A C 1
ATOM 562 O O . GLY A 1 72 ? 6.498 -4.863 -5.965 1.00 92.00 72 GLY A O 1
ATOM 563 N N . GLN A 1 73 ? 5.642 -6.675 -4.947 1.00 92.44 73 GLN A N 1
ATOM 564 C CA . GLN A 1 73 ? 5.725 -7.555 -6.120 1.00 92.44 73 GLN A CA 1
ATOM 565 C C . GLN A 1 73 ? 4.852 -7.067 -7.289 1.00 92.44 73 GLN A C 1
ATOM 567 O O . GLN A 1 73 ? 5.351 -6.927 -8.404 1.00 92.44 73 GLN A O 1
ATOM 572 N N . ARG A 1 74 ? 3.569 -6.757 -7.054 1.00 93.12 74 ARG A N 1
ATOM 573 C CA . ARG A 1 74 ? 2.638 -6.291 -8.106 1.00 93.12 74 ARG A CA 1
ATOM 574 C C . ARG A 1 74 ? 3.048 -4.964 -8.734 1.00 93.12 74 ARG A C 1
ATOM 576 O O . ARG A 1 74 ? 2.837 -4.756 -9.931 1.00 93.12 74 ARG A O 1
ATOM 583 N N . SER A 1 75 ? 3.639 -4.083 -7.934 1.00 92.12 75 SER A N 1
ATOM 584 C CA . SER A 1 75 ? 4.047 -2.740 -8.347 1.00 92.12 75 SER A CA 1
ATOM 585 C C . SER A 1 75 ? 5.232 -2.724 -9.319 1.00 92.12 75 SER A C 1
ATOM 587 O O . SER A 1 75 ? 5.499 -1.693 -9.925 1.00 92.12 75 SER A O 1
ATOM 589 N N . PHE A 1 76 ? 5.935 -3.847 -9.517 1.00 85.19 76 PHE A N 1
ATOM 590 C CA . PHE A 1 76 ? 6.944 -3.947 -10.580 1.00 85.19 76 PHE A CA 1
ATOM 591 C C . PHE A 1 76 ? 6.331 -3.968 -11.986 1.00 85.19 76 PHE A C 1
ATOM 593 O O . PHE A 1 76 ? 7.005 -3.589 -12.939 1.00 85.19 76 PHE A O 1
ATOM 600 N N . ALA A 1 77 ? 5.069 -4.387 -12.117 1.00 86.00 77 ALA A N 1
ATOM 601 C CA . ALA A 1 77 ? 4.363 -4.471 -13.397 1.00 86.00 77 ALA A CA 1
ATOM 602 C C . ALA A 1 77 ? 3.174 -3.509 -13.519 1.00 86.00 77 ALA A C 1
ATOM 604 O O . ALA A 1 77 ? 2.529 -3.460 -14.560 1.00 86.00 77 ALA A O 1
ATOM 605 N N . ASN A 1 78 ? 2.855 -2.764 -12.459 1.00 89.62 78 ASN A N 1
ATOM 606 C CA . ASN A 1 78 ? 1.662 -1.923 -12.376 1.00 89.62 78 ASN A CA 1
ATOM 607 C C . ASN A 1 78 ? 1.968 -0.610 -11.647 1.00 89.62 78 ASN A C 1
ATOM 609 O O . ASN A 1 78 ? 2.963 -0.504 -10.937 1.00 89.62 78 ASN A O 1
ATOM 613 N N . ASP A 1 79 ? 1.081 0.383 -11.767 1.00 92.88 79 ASP A N 1
ATOM 614 C CA . ASP A 1 79 ? 1.176 1.618 -10.979 1.00 92.88 79 ASP A CA 1
ATOM 615 C C . ASP A 1 79 ? 1.082 1.299 -9.465 1.00 92.88 79 ASP A C 1
ATOM 617 O O . ASP A 1 79 ? 0.059 0.758 -9.024 1.00 92.88 79 ASP A O 1
ATOM 621 N N . PRO A 1 80 ? 2.094 1.660 -8.646 1.00 95.31 80 PRO A N 1
ATOM 622 C CA . PRO A 1 80 ? 2.102 1.349 -7.219 1.00 95.31 80 PRO A CA 1
ATOM 623 C C . PRO A 1 80 ? 0.915 1.917 -6.434 1.00 95.31 80 PRO A C 1
ATOM 625 O O . PRO A 1 80 ? 0.438 1.274 -5.497 1.00 95.31 80 PRO A O 1
ATOM 628 N N . TYR A 1 81 ? 0.423 3.106 -6.793 1.00 96.31 81 TYR A N 1
ATOM 629 C CA . TYR A 1 81 ? -0.737 3.711 -6.136 1.00 96.31 81 TYR A CA 1
ATOM 630 C C . TYR A 1 81 ? -2.020 2.979 -6.502 1.00 96.31 81 TYR A C 1
ATOM 632 O O . TYR A 1 81 ? -2.877 2.793 -5.641 1.00 96.31 81 TYR A O 1
ATOM 640 N N . LYS A 1 82 ? -2.148 2.534 -7.758 1.00 96.50 82 LYS A N 1
ATOM 641 C CA . LYS A 1 82 ? -3.299 1.730 -8.170 1.00 96.50 82 LYS A CA 1
ATOM 642 C C . LYS A 1 82 ? -3.366 0.426 -7.374 1.00 96.50 82 LYS A C 1
ATOM 644 O O . LYS A 1 82 ? -4.408 0.139 -6.795 1.00 96.50 82 LYS A O 1
ATOM 649 N N . VAL A 1 83 ? -2.257 -0.312 -7.296 1.00 96.75 83 VAL A N 1
ATOM 650 C CA . VAL A 1 83 ? -2.190 -1.572 -6.533 1.00 96.75 83 VAL A CA 1
ATOM 651 C C . VAL A 1 83 ? -2.523 -1.331 -5.058 1.00 96.75 83 VAL A C 1
ATOM 653 O O . VAL A 1 83 ? -3.335 -2.053 -4.487 1.00 96.75 83 VAL A O 1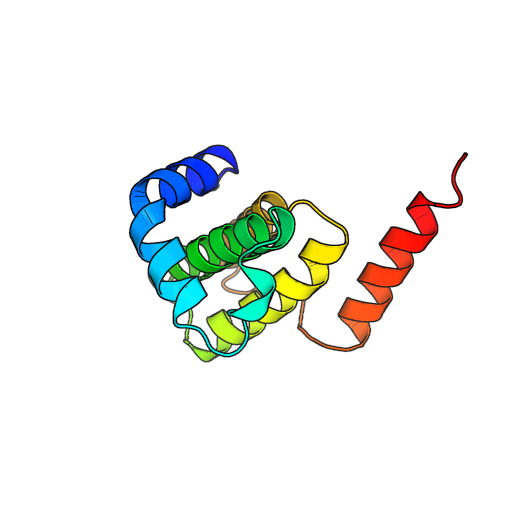
ATOM 656 N N . ALA A 1 84 ? -1.945 -0.292 -4.444 1.00 97.75 84 ALA A N 1
ATOM 657 C CA . ALA A 1 84 ? -2.223 0.053 -3.050 1.00 97.75 84 ALA A CA 1
ATOM 658 C C . ALA A 1 84 ? -3.717 0.330 -2.808 1.00 97.75 84 ALA A C 1
ATOM 660 O O . ALA A 1 84 ? -4.295 -0.183 -1.853 1.00 97.75 84 ALA A O 1
ATOM 661 N N . VAL A 1 85 ? -4.354 1.120 -3.677 1.00 97.88 85 VAL A N 1
ATOM 662 C CA . VAL A 1 85 ? -5.785 1.448 -3.577 1.00 97.88 85 VAL A CA 1
ATOM 663 C C . VAL A 1 85 ? -6.659 0.212 -3.757 1.00 97.88 85 VAL A C 1
ATOM 665 O O . VAL A 1 85 ? -7.610 0.029 -2.994 1.00 97.88 85 VAL A O 1
ATOM 668 N N . ASP A 1 86 ? -6.343 -0.641 -4.732 1.00 97.06 86 ASP A N 1
ATOM 669 C CA . ASP A 1 86 ? -7.081 -1.882 -4.971 1.00 97.06 86 ASP A CA 1
ATOM 670 C C . ASP A 1 86 ? -7.010 -2.792 -3.729 1.00 97.06 86 ASP A C 1
ATOM 672 O O . ASP A 1 86 ? -8.048 -3.256 -3.254 1.00 97.06 86 ASP A O 1
ATOM 676 N N . TYR A 1 87 ? -5.828 -2.939 -3.119 1.00 97.81 87 TYR A N 1
ATOM 677 C CA . TYR A 1 87 ? -5.637 -3.732 -1.899 1.00 97.81 87 TYR A CA 1
ATOM 678 C C . TYR A 1 87 ? -6.349 -3.155 -0.673 1.00 97.81 87 TYR A C 1
ATOM 680 O O . TYR A 1 87 ? -6.963 -3.912 0.079 1.00 97.81 87 TYR A O 1
ATOM 688 N N . VAL A 1 88 ? -6.301 -1.834 -0.451 1.00 97.69 88 VAL A N 1
ATOM 689 C CA . VAL A 1 88 ? -7.039 -1.212 0.664 1.00 97.69 88 VAL A CA 1
ATOM 690 C C . VAL A 1 88 ? -8.539 -1.432 0.491 1.00 97.69 88 VAL A C 1
ATOM 692 O O . VAL A 1 88 ? -9.200 -1.856 1.434 1.00 97.69 88 VAL A O 1
ATOM 695 N N . ASN A 1 89 ? -9.077 -1.190 -0.706 1.00 96.94 89 ASN A N 1
ATOM 696 C CA . ASN A 1 89 ? -10.503 -1.368 -0.980 1.00 96.94 89 ASN A CA 1
ATOM 697 C C . ASN A 1 89 ? -10.945 -2.830 -0.810 1.00 96.94 89 ASN A C 1
ATOM 699 O O . ASN A 1 89 ? -12.019 -3.097 -0.259 1.00 96.94 89 ASN A O 1
ATOM 703 N N . GLU A 1 90 ? -10.129 -3.780 -1.270 1.00 96.75 90 GLU A N 1
ATOM 704 C CA . GLU A 1 90 ? -10.385 -5.206 -1.079 1.00 96.75 90 GLU A CA 1
ATOM 705 C C . GLU A 1 90 ? -10.371 -5.571 0.410 1.00 96.75 90 GLU A C 1
ATOM 707 O O . GLU A 1 90 ? -11.317 -6.192 0.897 1.00 96.75 90 GLU A O 1
ATOM 712 N N . TYR A 1 91 ? -9.363 -5.114 1.157 1.00 96.69 91 TYR A N 1
ATOM 713 C CA . TYR A 1 91 ? -9.252 -5.378 2.586 1.00 96.69 91 TYR A CA 1
ATOM 714 C C . TYR A 1 91 ? -10.377 -4.721 3.397 1.00 96.69 91 TYR A C 1
ATOM 716 O O . TYR A 1 91 ? -10.952 -5.351 4.280 1.00 96.69 91 TYR A O 1
ATOM 724 N N . GLU A 1 92 ? -10.752 -3.474 3.110 1.00 95.19 92 GLU A N 1
ATOM 725 C CA . GLU A 1 92 ? -11.867 -2.800 3.788 1.00 95.19 92 GLU A CA 1
ATOM 726 C C . GLU A 1 92 ? -13.201 -3.531 3.558 1.00 95.19 92 GLU A C 1
ATOM 728 O O . GLU A 1 92 ? -14.049 -3.542 4.453 1.00 95.19 92 GLU A O 1
ATOM 733 N N . THR A 1 93 ? -13.361 -4.189 2.403 1.00 94.06 93 THR A N 1
ATOM 734 C CA . THR A 1 93 ? -14.560 -4.965 2.051 1.00 94.06 93 THR A CA 1
ATOM 735 C C . THR A 1 93 ? -14.548 -6.368 2.663 1.00 94.06 93 THR A C 1
ATOM 737 O O . THR A 1 93 ? -15.539 -6.794 3.255 1.00 94.06 93 THR A O 1
ATOM 740 N N . ASN A 1 94 ? -13.433 -7.085 2.525 1.00 94.25 94 ASN A N 1
ATOM 741 C CA . ASN A 1 94 ? -13.351 -8.527 2.775 1.00 94.25 94 ASN A CA 1
ATOM 742 C C . ASN A 1 94 ? -12.565 -8.890 4.040 1.00 94.25 94 ASN A C 1
ATOM 744 O O . ASN A 1 94 ? -12.561 -10.051 4.439 1.00 94.25 94 ASN A O 1
ATOM 748 N N . LYS A 1 95 ? -11.869 -7.922 4.649 1.00 94.75 95 LYS A N 1
ATOM 749 C CA . LYS A 1 95 ? -10.867 -8.131 5.712 1.00 94.75 95 LYS A CA 1
ATOM 750 C C . LYS A 1 95 ? -9.738 -9.082 5.305 1.00 94.75 95 LYS A C 1
ATOM 752 O O . LYS A 1 95 ? -9.135 -9.744 6.137 1.00 94.75 95 LYS A O 1
ATOM 757 N N . SER A 1 96 ? -9.447 -9.137 4.008 1.00 93.69 96 SER A N 1
ATOM 758 C CA . SER A 1 96 ? -8.335 -9.888 3.432 1.00 93.69 96 SER A CA 1
ATOM 759 C C . SER A 1 96 ? -8.035 -9.393 2.019 1.00 93.69 96 SER A C 1
ATOM 761 O O . SER A 1 96 ? -8.940 -8.890 1.356 1.00 93.69 96 SER A O 1
ATOM 763 N N . VAL A 1 97 ? -6.808 -9.622 1.549 1.00 94.19 97 VAL A N 1
ATOM 764 C CA . VAL A 1 97 ? -6.409 -9.485 0.137 1.00 94.19 97 VAL A CA 1
ATOM 765 C C . VAL A 1 97 ? -6.138 -10.874 -0.445 1.00 94.19 97 VAL A C 1
ATOM 767 O O . VAL A 1 97 ? -5.563 -11.731 0.246 1.00 94.19 97 VAL A O 1
ATOM 770 N N . GLN A 1 98 ? -6.574 -11.108 -1.684 1.00 91.81 98 GLN A N 1
ATOM 771 C CA . GLN A 1 98 ? -6.391 -12.369 -2.407 1.00 91.81 98 GLN A CA 1
ATOM 772 C C . GLN A 1 98 ? -4.917 -12.700 -2.636 1.00 91.81 98 GLN A C 1
ATOM 774 O O . GLN A 1 98 ? -4.491 -13.820 -2.341 1.00 91.81 98 GLN A O 1
ATOM 779 N N . ASP A 1 99 ? -4.143 -11.726 -3.111 1.00 91.62 99 ASP A N 1
ATOM 780 C CA . ASP A 1 99 ? -2.723 -11.907 -3.385 1.00 91.62 99 ASP A CA 1
ATOM 781 C C . ASP A 1 99 ? -1.954 -12.262 -2.102 1.00 91.62 99 ASP A C 1
ATOM 783 O O . ASP A 1 99 ? -2.104 -11.633 -1.048 1.00 91.62 99 ASP A O 1
ATOM 787 N N . LYS A 1 100 ? -1.110 -13.296 -2.200 1.00 90.50 100 LYS A N 1
ATOM 788 C CA . LYS A 1 100 ? -0.181 -13.721 -1.147 1.00 90.50 100 LYS A CA 1
ATOM 789 C C . LYS A 1 100 ? 1.249 -13.564 -1.653 1.00 90.50 100 LYS A C 1
ATOM 791 O O . LYS A 1 100 ? 1.533 -14.008 -2.768 1.00 90.50 100 LYS A O 1
ATOM 796 N N . PRO A 1 101 ? 2.152 -12.957 -0.867 1.00 89.31 101 PRO A N 1
ATOM 797 C CA . PRO A 1 101 ? 3.526 -12.767 -1.302 1.00 89.31 101 PRO A CA 1
ATOM 798 C C . PRO A 1 101 ? 4.228 -14.115 -1.502 1.00 89.31 101 PRO A C 1
ATOM 800 O O . PRO A 1 101 ? 3.987 -15.072 -0.763 1.00 89.31 101 PRO A O 1
ATOM 803 N N . GLY A 1 102 ? 5.117 -14.188 -2.493 1.00 87.69 102 GLY A N 1
ATOM 804 C CA . GLY A 1 102 ? 5.885 -15.396 -2.797 1.00 87.69 102 GLY A CA 1
ATOM 805 C C . GLY A 1 102 ? 6.097 -15.652 -4.287 1.00 87.69 102 GLY A C 1
ATOM 806 O O . GLY A 1 102 ? 5.782 -14.816 -5.135 1.00 87.69 102 GLY A O 1
ATOM 807 N N . VAL A 1 103 ? 6.653 -16.828 -4.594 1.00 88.06 103 VAL A N 1
ATOM 808 C CA . VAL A 1 103 ? 7.071 -17.222 -5.953 1.00 88.06 103 VAL A CA 1
ATOM 809 C C . VAL A 1 103 ? 5.899 -17.219 -6.932 1.00 88.06 103 VAL A C 1
ATOM 811 O O . VAL A 1 103 ? 6.024 -16.624 -7.990 1.00 88.06 103 VAL A O 1
ATOM 814 N N . ALA A 1 104 ? 4.747 -17.778 -6.553 1.00 89.62 104 ALA A N 1
ATOM 815 C CA . ALA A 1 104 ? 3.575 -17.832 -7.432 1.00 89.62 104 ALA A CA 1
ATOM 816 C C . ALA A 1 104 ? 3.111 -16.433 -7.881 1.00 89.62 104 ALA A C 1
ATOM 818 O O . ALA A 1 104 ? 2.825 -16.219 -9.055 1.00 89.62 104 ALA A O 1
ATOM 819 N N . LEU A 1 105 ? 3.101 -15.458 -6.963 1.00 90.50 105 LEU A N 1
ATOM 820 C CA . LEU A 1 105 ? 2.782 -14.071 -7.304 1.00 90.50 105 LEU A CA 1
ATOM 821 C C . LEU A 1 105 ? 3.881 -13.431 -8.166 1.00 90.50 105 LEU A C 1
ATOM 823 O O . LEU A 1 105 ? 3.578 -12.662 -9.071 1.00 90.50 105 LEU A O 1
ATOM 827 N N . ALA A 1 106 ? 5.156 -13.745 -7.913 1.00 88.25 106 ALA A N 1
ATOM 828 C CA . ALA A 1 106 ? 6.257 -13.253 -8.741 1.00 88.25 106 ALA A CA 1
ATOM 829 C C . ALA A 1 106 ? 6.160 -13.773 -10.184 1.00 88.25 106 ALA A C 1
ATOM 831 O O . ALA A 1 106 ? 6.346 -13.003 -11.121 1.00 88.25 106 ALA A O 1
ATOM 832 N N . GLU A 1 107 ? 5.854 -15.059 -10.358 1.00 89.00 107 GLU A N 1
ATOM 833 C CA . GLU A 1 107 ? 5.680 -15.697 -11.665 1.00 89.00 107 GLU A CA 1
ATOM 834 C C . GLU A 1 107 ? 4.511 -15.074 -12.438 1.00 89.00 107 GLU A C 1
ATOM 836 O O . GLU A 1 107 ? 4.679 -14.716 -13.602 1.00 89.00 107 GLU A O 1
ATOM 841 N N . ASP A 1 108 ? 3.373 -14.846 -11.778 1.00 87.62 108 ASP A N 1
ATOM 842 C CA . ASP A 1 108 ? 2.211 -14.166 -12.368 1.00 87.62 108 ASP A CA 1
ATOM 843 C C . ASP A 1 108 ? 2.540 -12.728 -12.821 1.00 87.62 108 ASP A C 1
ATOM 845 O O . ASP A 1 108 ? 2.189 -12.300 -13.927 1.00 87.62 108 ASP A O 1
ATOM 849 N N . VAL A 1 109 ? 3.296 -11.985 -12.006 1.00 86.75 109 VAL A N 1
ATOM 850 C CA . VAL A 1 109 ? 3.786 -10.639 -12.350 1.00 86.75 109 VAL A CA 1
ATOM 851 C C . VAL A 1 109 ? 4.717 -10.675 -13.567 1.00 86.75 109 VAL A C 1
ATOM 853 O O . VAL A 1 109 ? 4.552 -9.875 -14.490 1.00 86.75 109 VAL A O 1
ATOM 856 N N . VAL A 1 110 ? 5.670 -11.612 -13.612 1.00 86.12 110 VAL A N 1
ATOM 857 C CA . VAL A 1 110 ? 6.602 -11.773 -14.743 1.00 86.12 110 VAL A CA 1
ATOM 858 C C . VAL A 1 110 ? 5.863 -12.168 -16.021 1.00 86.12 110 VAL A C 1
ATOM 860 O O . VAL A 1 110 ? 6.164 -11.646 -17.098 1.00 86.12 110 VAL A O 1
ATOM 863 N N . GLN A 1 111 ? 4.865 -13.046 -15.923 1.00 83.38 111 GLN A N 1
ATOM 864 C CA . GLN A 1 111 ? 4.038 -13.419 -17.064 1.00 83.38 111 GLN A CA 1
ATOM 865 C C . GLN A 1 111 ? 3.249 -12.214 -17.590 1.00 83.38 111 GLN A C 1
ATOM 867 O O . GLN A 1 111 ? 3.223 -11.980 -18.799 1.00 83.38 111 GLN A O 1
ATOM 872 N N . THR A 1 112 ? 2.681 -11.399 -16.700 1.00 77.00 112 THR A N 1
ATOM 873 C CA . THR A 1 112 ? 1.958 -10.170 -17.068 1.00 77.00 112 THR A CA 1
ATOM 874 C C . THR A 1 112 ? 2.842 -9.207 -17.871 1.00 77.00 112 THR A C 1
ATOM 876 O O . THR A 1 112 ? 2.412 -8.710 -18.915 1.00 77.00 112 THR A O 1
ATOM 879 N N . LEU A 1 113 ? 4.092 -9.007 -17.434 1.00 76.81 113 LEU A N 1
ATOM 880 C CA . LEU A 1 113 ? 5.099 -8.209 -18.148 1.00 76.81 113 LEU A CA 1
ATOM 881 C C . LEU A 1 113 ? 5.432 -8.799 -19.525 1.00 76.81 113 LEU A C 1
ATOM 883 O O . LEU A 1 113 ? 5.373 -8.097 -20.530 1.00 76.81 113 LEU A O 1
ATOM 887 N N . SER A 1 114 ? 5.702 -10.106 -19.583 1.00 72.88 114 SER A N 1
ATOM 888 C CA . SER A 1 114 ? 6.075 -10.807 -20.824 1.00 72.88 114 SER A CA 1
ATOM 889 C C . SER A 1 114 ? 4.968 -10.764 -21.883 1.00 72.88 114 SER A C 1
ATOM 891 O O . SER A 1 114 ? 5.237 -10.747 -23.081 1.00 72.88 114 SER A O 1
ATOM 893 N N . THR A 1 115 ? 3.707 -10.733 -21.448 1.00 61.41 115 THR A N 1
ATOM 894 C CA . THR A 1 115 ? 2.548 -10.671 -22.351 1.00 61.41 115 THR A CA 1
ATOM 895 C C . THR A 1 115 ? 2.350 -9.265 -22.931 1.00 61.41 115 THR A C 1
ATOM 897 O O . THR A 1 115 ? 1.779 -9.132 -24.008 1.00 61.41 115 THR A O 1
ATOM 900 N N . HIS A 1 116 ? 2.842 -8.221 -22.254 1.00 56.69 116 HIS A N 1
ATOM 901 C CA . HIS A 1 116 ? 2.802 -6.843 -22.755 1.00 56.69 116 HIS A CA 1
ATOM 902 C C . HIS A 1 116 ? 3.910 -6.549 -23.779 1.00 56.69 116 HIS A C 1
ATOM 904 O O . HIS A 1 116 ? 3.707 -5.712 -24.649 1.00 56.69 116 HIS A O 1
ATOM 910 N N . GLU A 1 117 ? 5.048 -7.249 -23.728 1.00 52.50 117 GLU A N 1
ATOM 911 C CA . GLU A 1 117 ? 6.153 -7.058 -24.687 1.00 52.50 117 GLU A CA 1
ATOM 912 C C . GLU A 1 117 ? 6.001 -7.873 -25.989 1.00 52.50 117 GLU A C 1
ATOM 914 O O . GLU A 1 117 ? 6.699 -7.612 -26.963 1.00 52.50 117 GLU A O 1
ATOM 919 N N . GLY A 1 118 ? 5.088 -8.850 -26.038 1.00 44.59 118 GLY A N 1
ATOM 920 C CA . GLY A 1 118 ? 4.857 -9.711 -27.210 1.00 44.59 118 GLY A CA 1
ATOM 921 C C . GLY A 1 118 ? 3.704 -9.281 -28.123 1.00 44.59 118 GLY A C 1
ATOM 922 O O . GLY A 1 118 ? 3.247 -10.087 -28.934 1.00 44.59 118 GLY A O 1
ATOM 923 N N . GLY A 1 119 ? 3.185 -8.066 -27.941 1.00 44.09 119 GLY A N 1
ATOM 924 C CA . GLY A 1 119 ? 1.932 -7.603 -28.529 1.00 44.09 119 GLY A CA 1
ATOM 925 C C . GLY A 1 119 ? 2.039 -6.362 -29.406 1.00 44.09 119 GLY A C 1
ATOM 926 O O . GLY A 1 119 ? 1.112 -5.569 -29.347 1.00 44.09 119 GLY A O 1
ATOM 927 N N . GLU A 1 120 ? 3.103 -6.190 -30.196 1.00 36.19 120 GLU A N 1
ATOM 928 C CA . GLU A 1 120 ? 3.140 -5.284 -31.365 1.00 36.19 120 GLU A CA 1
ATOM 929 C C . GLU A 1 120 ? 4.016 -5.856 -32.490 1.00 36.19 120 GLU A C 1
ATOM 931 O O . GLU A 1 120 ? 5.150 -6.305 -32.202 1.00 36.19 120 GLU A O 1
#

Radius of gyration: 14.57 Å; chains: 1; bounding box: 41×34×44 Å

Foldseek 3Di:
DDDQDDLVNLVVVCVVCVVVLLVVQCVDPVNVVVSVPPLSSQLSSLLVSLLVLCVVLPHDPVQSVFLSQLLVLLSVQDRSSVSSSVQSRCCSVPVHDPDGHDDVSNVVSVVSVVVVVVDD